Protein AF-A0A1I5NSS2-F1 (afdb_monomer_lite)

Foldseek 3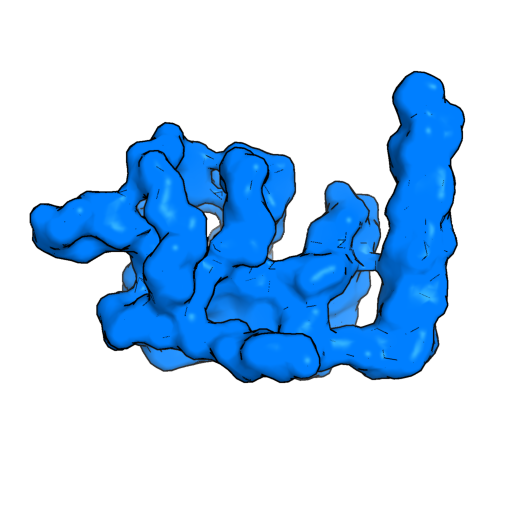Di:
DDDFDFDPQADDDFKWFGPPFDPLPCLLCVLQVPQWDADPVSGIIGNDDDDDPSNLVSLLSSCLRGPTLRIAGADDPVVSLVSCLQSLNNVRYPDDDPVSVVSSVVSNVVVVVVD

Structure (mmCIF, N/CA/C/O backbone):
data_AF-A0A1I5NSS2-F1
#
_entry.id   AF-A0A1I5NSS2-F1
#
loop_
_atom_site.group_PDB
_atom_site.id
_atom_site.type_symbol
_atom_site.label_atom_id
_atom_site.label_alt_id
_atom_site.label_comp_id
_atom_site.label_asym_id
_atom_site.label_entity_id
_atom_site.label_seq_id
_atom_site.pdbx_PDB_ins_code
_atom_site.Cartn_x
_atom_site.Cartn_y
_atom_site.Cartn_z
_atom_site.occupancy
_atom_site.B_iso_or_equiv
_atom_site.auth_seq_id
_atom_site.auth_comp_id
_atom_site.auth_asym_id
_atom_site.auth_atom_id
_atom_site.pdbx_PDB_model_num
ATOM 1 N N . MET A 1 1 ? -19.238 -0.410 -7.505 1.00 47.25 1 MET A N 1
ATOM 2 C CA . MET A 1 1 ? -17.834 0.001 -7.306 1.00 47.25 1 MET A CA 1
ATOM 3 C C . MET A 1 1 ? -17.002 -1.057 -7.994 1.00 47.25 1 MET A C 1
ATOM 5 O O . MET A 1 1 ? -17.203 -2.220 -7.667 1.00 47.25 1 MET A O 1
ATOM 9 N N . SER A 1 2 ? -16.228 -0.691 -9.018 1.00 58.25 2 SER A N 1
ATOM 10 C CA . SER A 1 2 ? -15.421 -1.663 -9.763 1.00 58.25 2 SER A CA 1
ATOM 11 C C . SER A 1 2 ? -14.453 -2.366 -8.822 1.00 58.25 2 SER A C 1
ATOM 13 O O . SER A 1 2 ? -13.866 -1.734 -7.944 1.00 58.25 2 SER A O 1
ATOM 15 N N . GLU A 1 3 ? -14.346 -3.678 -8.983 1.00 79.69 3 GLU A N 1
ATOM 16 C CA . GLU A 1 3 ? -13.386 -4.501 -8.265 1.00 79.69 3 GLU A CA 1
ATOM 17 C C . GLU A 1 3 ? -11.965 -4.059 -8.630 1.00 79.69 3 GLU A C 1
ATOM 19 O O . GLU A 1 3 ? -11.641 -3.841 -9.799 1.00 79.69 3 GLU A O 1
ATOM 24 N N . LYS A 1 4 ? -11.136 -3.860 -7.607 1.00 92.56 4 LYS A N 1
ATOM 25 C CA . LYS A 1 4 ? -9.757 -3.403 -7.752 1.00 92.56 4 LYS A CA 1
ATOM 26 C C . LYS A 1 4 ? -8.912 -4.567 -8.262 1.00 92.56 4 LYS A C 1
ATOM 28 O O . LYS A 1 4 ? -8.794 -5.587 -7.588 1.00 92.56 4 LYS A O 1
ATOM 33 N N . THR A 1 5 ? -8.367 -4.431 -9.468 1.00 96.00 5 THR A N 1
ATOM 34 C CA . THR A 1 5 ? -7.628 -5.511 -10.136 1.00 96.00 5 THR A CA 1
ATOM 35 C C . THR A 1 5 ? -6.128 -5.312 -9.929 1.00 96.00 5 THR A C 1
ATOM 37 O O . THR A 1 5 ? -5.625 -4.239 -10.254 1.00 96.00 5 THR A O 1
ATOM 40 N N . PRO A 1 6 ? -5.387 -6.291 -9.380 1.00 97.81 6 PRO A N 1
ATOM 41 C CA . PRO A 1 6 ? -3.932 -6.201 -9.294 1.00 97.81 6 PRO A CA 1
ATOM 42 C C . PRO A 1 6 ? -3.270 -6.225 -10.671 1.00 97.81 6 PRO A C 1
ATOM 44 O O . PRO A 1 6 ? -3.634 -7.052 -11.504 1.00 97.81 6 PRO A O 1
ATOM 47 N N . PHE A 1 7 ? -2.253 -5.386 -10.875 1.00 97.81 7 PHE A N 1
ATOM 48 C CA . PHE A 1 7 ? -1.406 -5.458 -12.068 1.00 97.81 7 PHE A CA 1
ATOM 49 C C . PHE A 1 7 ? -0.692 -6.829 -12.146 1.00 97.81 7 PHE A C 1
ATOM 51 O O . PHE A 1 7 ? -0.244 -7.313 -11.095 1.00 97.81 7 PHE A O 1
ATOM 58 N N . PRO A 1 8 ? -0.598 -7.486 -13.321 1.00 97.69 8 PRO A N 1
ATOM 59 C CA . PRO A 1 8 ? -0.188 -8.895 -13.423 1.00 97.69 8 PRO A CA 1
ATOM 60 C C . PRO A 1 8 ? 1.206 -9.224 -12.865 1.00 97.69 8 PRO A C 1
ATOM 62 O O . PRO A 1 8 ? 1.429 -10.332 -12.382 1.00 97.69 8 PRO A O 1
ATOM 65 N N . GLU A 1 9 ? 2.131 -8.270 -12.896 1.00 98.25 9 GLU A N 1
ATOM 66 C CA . GLU A 1 9 ? 3.526 -8.415 -12.476 1.00 98.25 9 GLU A CA 1
ATOM 67 C C . GLU A 1 9 ? 3.697 -8.351 -10.954 1.00 98.25 9 GLU A C 1
ATOM 69 O O . GLU A 1 9 ? 4.764 -8.692 -10.435 1.00 98.25 9 GLU A O 1
ATOM 74 N N . ASN A 1 10 ? 2.661 -7.935 -10.213 1.00 98.62 10 ASN A N 1
ATOM 75 C CA . ASN A 1 10 ? 2.695 -8.012 -8.757 1.00 98.62 10 ASN A CA 1
ATOM 76 C C . ASN A 1 10 ? 2.924 -9.460 -8.318 1.00 98.62 10 ASN A C 1
ATOM 78 O O . ASN A 1 10 ? 2.211 -10.380 -8.726 1.00 98.62 10 ASN A O 1
ATOM 82 N N . VAL A 1 11 ? 3.862 -9.664 -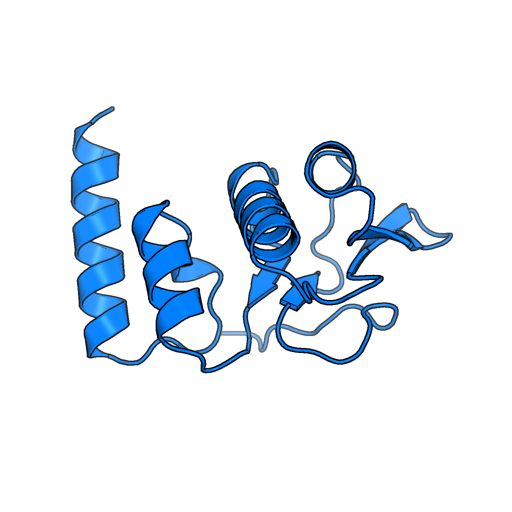7.396 1.00 98.62 11 VAL A N 1
ATOM 83 C CA . VAL A 1 11 ? 4.007 -10.979 -6.774 1.00 98.62 11 VAL A CA 1
ATOM 84 C C . VAL A 1 11 ? 2.770 -11.322 -5.937 1.00 98.62 11 VAL A C 1
ATOM 86 O O . VAL A 1 11 ? 2.156 -10.425 -5.346 1.00 98.62 11 VAL A O 1
ATOM 89 N N . PRO A 1 12 ? 2.419 -12.614 -5.805 1.00 98.38 12 PRO A N 1
ATOM 90 C CA . PRO A 1 12 ? 1.336 -13.031 -4.926 1.00 98.38 12 PRO A CA 1
ATOM 91 C C . PRO A 1 12 ? 1.525 -12.514 -3.493 1.00 98.38 12 PRO A C 1
ATOM 93 O O . PRO A 1 12 ? 2.602 -12.640 -2.907 1.00 98.38 12 PRO A O 1
ATOM 96 N N . GLY A 1 13 ? 0.463 -11.955 -2.915 1.00 97.69 13 GLY A N 1
ATOM 97 C CA . GLY A 1 13 ? 0.464 -11.456 -1.545 1.00 97.69 13 GLY A CA 1
ATOM 98 C C . GLY A 1 13 ? -0.646 -10.451 -1.273 1.00 97.69 13 GLY A C 1
ATOM 99 O O . GLY A 1 13 ? -1.557 -10.283 -2.086 1.00 97.69 13 GLY A O 1
ATOM 100 N N . ASP A 1 14 ? -0.570 -9.812 -0.108 1.00 98.38 14 ASP A N 1
ATOM 101 C CA . ASP A 1 14 ? -1.611 -8.908 0.379 1.00 98.38 14 ASP A CA 1
ATOM 102 C C . ASP A 1 14 ? -1.473 -7.482 -0.171 1.00 98.38 14 ASP A C 1
ATOM 104 O O . ASP A 1 14 ? -2.484 -6.801 -0.341 1.00 98.38 14 ASP A O 1
ATOM 108 N N . PHE A 1 15 ? -0.244 -7.025 -0.425 1.00 98.69 15 PHE A N 1
ATOM 109 C CA . PHE A 1 15 ? 0.021 -5.720 -1.030 1.00 98.69 15 PHE A CA 1
ATOM 110 C C . PHE A 1 15 ? 0.149 -5.848 -2.540 1.00 98.69 15 PHE A C 1
ATOM 112 O O . PHE A 1 15 ? 0.779 -6.786 -3.031 1.00 98.69 15 PHE A O 1
ATOM 119 N N . TYR A 1 16 ? -0.414 -4.896 -3.271 1.00 98.69 16 TYR A N 1
ATOM 120 C CA . TYR A 1 16 ? -0.334 -4.863 -4.725 1.00 98.69 16 TYR A CA 1
ATOM 121 C C . TYR A 1 16 ? -0.469 -3.434 -5.246 1.00 98.69 16 TYR A C 1
ATOM 123 O O . TYR A 1 16 ? -0.986 -2.566 -4.547 1.00 98.69 16 TYR A O 1
ATOM 131 N N . VAL A 1 17 ? -0.031 -3.207 -6.482 1.00 98.25 17 VAL A N 1
ATOM 132 C CA . VAL A 1 17 ? -0.392 -2.010 -7.249 1.00 98.25 17 VAL A CA 1
ATOM 133 C C . VAL A 1 17 ? -1.551 -2.345 -8.181 1.00 98.25 17 VAL A C 1
ATOM 135 O O . VAL A 1 17 ? -1.510 -3.351 -8.891 1.00 98.25 17 VAL A O 1
ATOM 138 N N . GLU A 1 18 ? -2.595 -1.527 -8.154 1.00 97.94 18 GLU A N 1
ATOM 139 C CA . GLU A 1 18 ? -3.757 -1.636 -9.031 1.00 97.94 18 GLU A CA 1
ATOM 140 C C . GLU A 1 18 ? -3.379 -1.431 -10.507 1.00 97.94 18 GLU A C 1
ATOM 142 O O . GLU A 1 18 ? -2.619 -0.527 -10.871 1.00 97.94 18 GLU A O 1
ATOM 147 N N . ASP A 1 19 ? -3.936 -2.281 -11.365 1.00 96.94 19 ASP A N 1
ATOM 148 C CA . ASP A 1 19 ? -3.771 -2.214 -12.811 1.00 96.94 19 ASP A CA 1
ATOM 149 C C . ASP A 1 19 ? -4.358 -0.914 -13.384 1.00 96.94 19 ASP A C 1
ATOM 151 O O . ASP A 1 19 ? -5.415 -0.446 -12.962 1.00 96.94 19 ASP A O 1
ATOM 155 N N . GLY A 1 20 ? -3.641 -0.298 -14.325 1.00 95.00 20 GLY A N 1
ATOM 156 C CA . GLY A 1 20 ? -4.053 0.948 -14.981 1.00 95.00 20 GLY A CA 1
ATOM 157 C C . GLY A 1 20 ? -4.105 2.204 -14.096 1.00 95.00 20 GLY A C 1
ATOM 158 O O . GLY A 1 20 ? -4.507 3.258 -14.581 1.00 95.00 20 GLY A O 1
ATOM 159 N N . CYS A 1 21 ? -3.709 2.123 -12.822 1.00 94.88 21 CYS A N 1
ATOM 160 C CA . CYS A 1 21 ? -3.733 3.258 -11.891 1.00 94.88 21 CYS A CA 1
ATOM 161 C C . CYS A 1 21 ? -2.396 4.028 -11.842 1.00 94.88 21 CYS A C 1
ATOM 163 O O . CYS A 1 21 ? -2.375 5.241 -11.640 1.00 94.88 21 CYS A O 1
ATOM 165 N N . CYS A 1 22 ? -1.272 3.326 -12.020 1.00 94.50 22 CYS A N 1
ATOM 166 C CA . CYS A 1 22 ? 0.073 3.873 -11.839 1.00 94.50 22 CYS A CA 1
ATOM 167 C C . CYS A 1 22 ? 0.379 5.069 -12.765 1.00 94.50 22 CYS A C 1
ATOM 169 O O . CYS A 1 22 ? 0.127 5.012 -13.966 1.00 94.50 22 CYS A O 1
ATOM 171 N N . LEU A 1 23 ? 1.011 6.111 -12.207 1.00 94.50 23 LEU A N 1
ATOM 172 C CA . LEU A 1 23 ? 1.498 7.296 -12.937 1.00 94.50 23 LEU A CA 1
ATOM 173 C C . LEU A 1 23 ? 3.023 7.314 -13.151 1.00 94.50 23 LEU A C 1
ATOM 175 O O . LEU A 1 23 ? 3.576 8.323 -13.578 1.00 94.50 23 LEU A O 1
ATOM 179 N N . SER A 1 24 ? 3.721 6.234 -12.794 1.00 94.44 24 SER A N 1
ATOM 180 C CA . SER A 1 24 ? 5.184 6.112 -12.907 1.00 94.44 24 SER A CA 1
ATOM 181 C C . SER A 1 24 ? 5.977 7.234 -12.208 1.00 94.44 24 SER A C 1
ATOM 183 O O . SER A 1 24 ? 7.039 7.643 -12.675 1.00 94.44 24 SER A O 1
ATOM 185 N N . CYS A 1 25 ? 5.489 7.731 -11.065 1.00 93.50 25 CYS A N 1
ATOM 186 C CA . CYS A 1 25 ? 6.057 8.897 -10.374 1.00 93.50 25 CYS A CA 1
ATOM 187 C C . CYS A 1 25 ? 7.376 8.652 -9.618 1.00 93.50 25 CYS A C 1
ATOM 189 O O . CYS A 1 25 ? 8.037 9.596 -9.196 1.00 93.50 25 CYS A O 1
ATOM 191 N N . GLY A 1 26 ? 7.779 7.395 -9.412 1.00 94.06 26 GLY A N 1
ATOM 192 C CA . GLY A 1 26 ? 9.030 7.033 -8.727 1.00 94.06 26 GLY A CA 1
ATOM 193 C C . GLY A 1 26 ? 8.954 6.967 -7.203 1.00 94.06 26 GLY A C 1
ATOM 194 O O . GLY A 1 26 ? 9.788 6.294 -6.599 1.00 94.06 26 GLY A O 1
ATOM 195 N N . MET A 1 27 ? 7.939 7.566 -6.576 1.00 95.44 27 MET A N 1
ATOM 196 C CA . MET A 1 27 ? 7.842 7.649 -5.111 1.00 95.44 27 MET A CA 1
ATOM 197 C C . MET A 1 27 ? 7.887 6.289 -4.389 1.00 95.44 27 MET A C 1
ATOM 199 O O . MET A 1 27 ? 8.667 6.161 -3.442 1.00 95.44 27 MET A O 1
ATOM 203 N N . PRO A 1 28 ? 7.184 5.231 -4.848 1.00 96.12 28 PRO A N 1
ATOM 204 C CA . PRO A 1 28 ? 7.231 3.932 -4.170 1.00 96.12 28 PRO A CA 1
ATOM 205 C C . PRO A 1 28 ? 8.627 3.289 -4.172 1.00 96.12 28 PRO A C 1
ATOM 207 O O . PRO A 1 28 ? 9.008 2.612 -3.219 1.00 96.12 28 PRO A O 1
ATOM 210 N N . MET A 1 29 ? 9.416 3.519 -5.227 1.00 96.06 29 MET A N 1
ATOM 211 C CA . MET A 1 29 ? 10.788 3.009 -5.337 1.00 96.06 29 MET A CA 1
ATOM 212 C C . MET A 1 29 ? 11.787 3.817 -4.515 1.00 96.06 29 MET A C 1
ATOM 214 O O . MET A 1 29 ? 12.755 3.239 -4.033 1.00 96.06 29 MET A O 1
ATOM 218 N N . THR A 1 30 ? 11.559 5.117 -4.326 1.00 96.75 30 THR A N 1
ATOM 219 C CA . THR A 1 30 ? 12.371 5.933 -3.413 1.00 96.75 30 THR A CA 1
ATOM 220 C C . THR A 1 30 ? 12.188 5.478 -1.966 1.00 96.75 30 THR A C 1
ATOM 222 O O . THR A 1 30 ? 13.168 5.319 -1.242 1.00 96.75 30 THR A O 1
ATOM 225 N N . GLU A 1 31 ? 10.944 5.219 -1.560 1.00 97.81 31 GLU A N 1
ATOM 226 C CA . GLU A 1 31 ? 10.612 4.854 -0.178 1.00 97.81 31 GLU A CA 1
ATOM 227 C C . GLU A 1 31 ? 10.935 3.381 0.141 1.00 97.81 31 GLU A C 1
ATOM 229 O O . GLU A 1 31 ? 11.476 3.046 1.201 1.00 97.81 31 GLU A O 1
ATOM 234 N N . ALA A 1 32 ? 10.645 2.478 -0.799 1.00 98.00 32 ALA A N 1
ATOM 235 C CA . ALA A 1 32 ? 10.778 1.036 -0.619 1.00 98.00 32 ALA A CA 1
ATOM 236 C C . ALA A 1 32 ? 11.425 0.350 -1.845 1.00 98.00 32 ALA A C 1
ATOM 238 O O . ALA A 1 32 ? 10.806 -0.516 -2.477 1.00 98.00 32 ALA A O 1
ATOM 239 N N . PRO A 1 33 ? 12.699 0.662 -2.169 1.00 97.81 33 PRO A N 1
ATOM 240 C CA . PRO A 1 33 ? 13.372 0.182 -3.386 1.00 97.81 33 PRO A CA 1
ATOM 241 C C . PRO A 1 33 ? 13.453 -1.344 -3.479 1.00 97.81 33 PRO A C 1
ATOM 243 O O . PRO A 1 33 ? 13.484 -1.911 -4.569 1.00 97.81 33 PRO A O 1
ATOM 246 N N . GLU A 1 34 ? 13.449 -2.038 -2.342 1.00 98.44 34 GLU A N 1
ATOM 247 C CA . GLU A 1 34 ? 13.514 -3.501 -2.279 1.00 98.44 34 GLU A CA 1
ATOM 248 C C . GLU A 1 34 ? 12.157 -4.195 -2.473 1.00 98.44 34 GLU A C 1
ATOM 250 O O . GLU A 1 34 ? 12.119 -5.417 -2.643 1.00 98.44 34 GLU A O 1
ATOM 255 N N . LEU A 1 35 ? 11.050 -3.445 -2.451 1.00 98.75 35 LEU A N 1
ATOM 256 C CA . LEU A 1 35 ? 9.681 -3.975 -2.528 1.00 98.75 35 LEU A CA 1
ATOM 257 C C . LEU A 1 35 ? 8.994 -3.658 -3.858 1.00 98.75 35 LEU A C 1
ATOM 259 O O . LEU A 1 35 ? 8.101 -4.401 -4.262 1.00 98.75 35 LEU A O 1
ATOM 263 N N . PHE A 1 36 ? 9.453 -2.623 -4.566 1.00 98.56 36 PHE A N 1
ATOM 264 C CA . PHE A 1 36 ? 8.884 -2.188 -5.842 1.00 98.56 36 PHE A CA 1
ATOM 265 C C . PHE A 1 36 ? 9.875 -2.289 -7.009 1.00 98.56 36 PHE A C 1
ATOM 267 O O . PHE A 1 36 ? 11.099 -2.288 -6.833 1.00 98.56 36 PHE A O 1
ATOM 274 N N . ALA A 1 37 ? 9.329 -2.391 -8.217 1.00 98.25 37 ALA A N 1
ATOM 275 C CA . ALA A 1 37 ? 10.042 -2.236 -9.482 1.00 98.25 37 ALA A CA 1
ATOM 276 C C . ALA A 1 37 ? 9.095 -1.700 -10.563 1.00 98.25 37 ALA A C 1
ATOM 278 O O . ALA A 1 37 ? 7.885 -1.619 -10.355 1.00 98.25 37 ALA A O 1
ATOM 279 N N . TYR A 1 38 ? 9.670 -1.353 -11.713 1.00 98.00 38 TYR A N 1
ATOM 280 C CA . TYR A 1 38 ? 8.937 -1.013 -12.925 1.00 98.00 38 TYR A CA 1
ATOM 281 C C . TYR A 1 38 ? 8.893 -2.192 -13.888 1.00 98.00 38 TYR A C 1
ATOM 283 O O . TYR A 1 38 ? 9.900 -2.879 -14.090 1.00 98.00 38 TYR A O 1
ATOM 291 N N . ALA A 1 39 ? 7.725 -2.420 -14.478 1.00 97.06 39 ALA A N 1
ATOM 292 C CA . ALA A 1 39 ? 7.567 -3.265 -15.648 1.00 97.06 39 ALA A CA 1
ATOM 293 C C . ALA A 1 39 ? 8.152 -2.562 -16.891 1.00 97.06 39 ALA A C 1
ATOM 295 O O . ALA A 1 39 ? 8.431 -1.359 -16.845 1.00 97.06 39 ALA A O 1
ATOM 296 N N . PRO A 1 40 ? 8.376 -3.283 -18.007 1.00 96.06 40 PRO A N 1
ATOM 297 C CA . PRO A 1 40 ? 8.960 -2.696 -19.216 1.00 96.06 40 PRO A CA 1
ATOM 298 C C . PRO A 1 40 ? 8.173 -1.512 -19.800 1.00 96.06 40 PRO A C 1
ATOM 300 O O . PRO A 1 40 ? 8.761 -0.667 -20.468 1.00 96.06 40 PRO A O 1
ATOM 303 N N . ASP A 1 41 ? 6.865 -1.449 -19.551 1.00 93.31 41 ASP A N 1
ATOM 304 C CA . ASP A 1 41 ? 5.971 -0.365 -19.973 1.00 93.31 41 ASP A CA 1
ATOM 305 C C . ASP A 1 41 ? 5.936 0.827 -18.996 1.00 93.31 41 ASP A C 1
ATOM 307 O O . ASP A 1 41 ? 5.281 1.832 -19.267 1.00 93.31 41 ASP A O 1
ATOM 311 N N . GLY A 1 42 ? 6.666 0.740 -17.880 1.00 94.69 42 GLY A N 1
ATOM 312 C CA . GLY A 1 42 ? 6.759 1.782 -16.864 1.0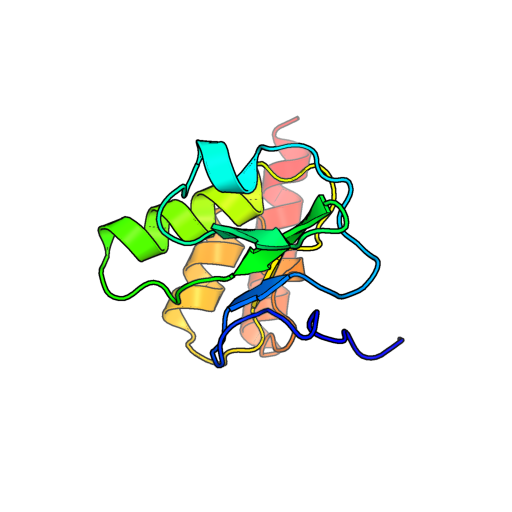0 94.69 42 GLY A CA 1
ATOM 313 C C . GLY A 1 42 ? 5.716 1.688 -15.750 1.00 94.69 42 GLY A C 1
ATOM 314 O O . GLY A 1 42 ? 5.767 2.511 -14.833 1.00 94.69 42 GLY A O 1
ATOM 315 N N . HIS A 1 43 ? 4.808 0.706 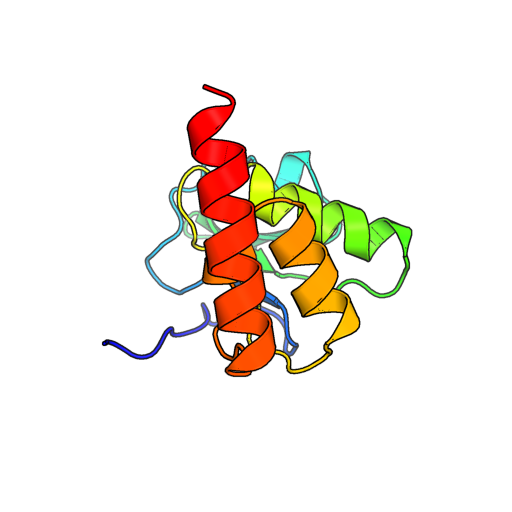-15.756 1.00 96.62 43 HIS A N 1
ATOM 316 C CA . HIS A 1 43 ? 3.887 0.493 -14.633 1.00 96.62 43 HIS A CA 1
ATOM 317 C C . HIS A 1 43 ? 4.654 -0.049 -13.413 1.00 96.62 43 HIS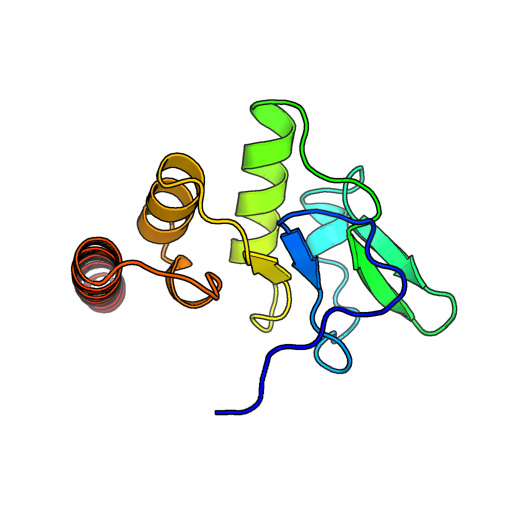 A C 1
ATOM 319 O O . HIS A 1 43 ? 5.525 -0.913 -13.545 1.00 96.62 43 HIS A O 1
ATOM 325 N N . CYS A 1 44 ? 4.411 0.501 -12.218 1.00 97.00 44 CYS A N 1
ATOM 326 C CA . CYS A 1 44 ? 5.076 0.031 -11.002 1.00 97.00 44 CYS A CA 1
ATOM 327 C C . CYS A 1 44 ? 4.324 -1.137 -10.364 1.00 97.00 44 CYS A C 1
ATOM 329 O O . CYS A 1 44 ? 3.102 -1.150 -10.283 1.00 97.00 44 CYS A O 1
ATOM 331 N N . TYR A 1 45 ? 5.060 -2.103 -9.828 1.00 98.38 45 TYR A N 1
ATOM 332 C CA . TYR A 1 45 ? 4.472 -3.280 -9.200 1.00 98.38 45 TYR A CA 1
ATOM 333 C C . TYR A 1 45 ? 5.206 -3.652 -7.918 1.00 98.38 45 TYR A C 1
ATOM 335 O O . TYR A 1 45 ? 6.379 -3.319 -7.716 1.00 98.38 45 TYR A O 1
ATOM 343 N N . VAL A 1 46 ? 4.511 -4.374 -7.042 1.00 98.69 46 VAL A N 1
ATOM 344 C CA . VAL A 1 46 ? 5.112 -5.001 -5.868 1.00 98.69 46 VAL A CA 1
ATOM 345 C C . VAL A 1 46 ? 5.913 -6.213 -6.339 1.00 98.69 46 VAL A C 1
ATOM 347 O O . VAL A 1 46 ? 5.345 -7.257 -6.653 1.00 98.69 46 VAL A O 1
ATOM 350 N N . LYS A 1 47 ? 7.244 -6.098 -6.375 1.00 98.69 47 LYS A N 1
ATOM 351 C CA . LYS A 1 47 ? 8.145 -7.215 -6.714 1.00 98.69 47 LYS A CA 1
ATOM 352 C C . LYS A 1 47 ? 8.389 -8.159 -5.539 1.00 98.69 47 LYS A C 1
ATOM 354 O O . LYS A 1 47 ? 8.877 -9.269 -5.730 1.00 98.69 47 LYS A O 1
ATOM 359 N N . ARG A 1 48 ? 8.125 -7.707 -4.307 1.00 98.69 48 ARG A N 1
ATOM 360 C CA . ARG A 1 48 ? 8.302 -8.507 -3.090 1.00 98.69 48 ARG A CA 1
ATOM 361 C C . ARG A 1 48 ? 7.399 -8.015 -1.966 1.00 98.69 48 ARG A C 1
ATOM 363 O O . ARG A 1 48 ? 7.312 -6.818 -1.714 1.00 98.69 48 ARG A O 1
ATOM 370 N N . GLN A 1 49 ? 6.771 -8.950 -1.256 1.00 98.62 49 GLN A N 1
ATOM 371 C CA . GLN A 1 49 ? 5.991 -8.640 -0.058 1.00 98.62 49 GLN A CA 1
ATOM 372 C C . GLN A 1 49 ? 6.920 -8.315 1.127 1.00 98.62 49 GLN A C 1
ATOM 374 O O . GLN A 1 49 ? 7.984 -8.931 1.253 1.00 98.62 49 GLN A O 1
ATOM 379 N N . PRO A 1 50 ? 6.532 -7.391 2.022 1.00 98.38 50 PRO A N 1
ATOM 380 C CA . PRO A 1 50 ? 7.305 -7.107 3.222 1.00 98.38 50 PRO A CA 1
ATOM 381 C C . PRO A 1 50 ? 7.369 -8.340 4.134 1.00 98.38 50 PRO A C 1
ATOM 383 O O . PRO A 1 50 ? 6.351 -8.938 4.475 1.00 98.38 50 PRO A O 1
ATOM 386 N N . SER A 1 51 ? 8.578 -8.694 4.558 1.00 97.44 51 SER A N 1
ATOM 387 C CA . SER A 1 51 ? 8.885 -9.888 5.361 1.00 97.44 51 SER A CA 1
ATOM 388 C C . SER A 1 51 ? 9.484 -9.565 6.735 1.00 97.44 51 SER A C 1
ATOM 390 O O . SER A 1 51 ? 9.600 -10.438 7.592 1.00 97.44 51 SER A O 1
ATOM 392 N N . SER A 1 52 ? 9.829 -8.296 6.974 1.00 98.19 52 SER A N 1
ATOM 393 C CA . SER A 1 52 ? 10.337 -7.792 8.252 1.00 98.19 52 SER A CA 1
ATOM 394 C C . SER A 1 52 ? 9.560 -6.562 8.724 1.00 98.19 52 SER A C 1
ATOM 396 O O . SER A 1 52 ? 8.865 -5.905 7.949 1.00 98.19 52 SER A O 1
ATOM 398 N N . ALA A 1 53 ? 9.707 -6.204 10.003 1.00 97.38 53 ALA A N 1
ATOM 399 C CA . ALA A 1 53 ? 9.104 -4.984 10.539 1.00 97.38 53 ALA A CA 1
ATOM 400 C C . ALA A 1 53 ? 9.598 -3.719 9.814 1.00 97.38 53 ALA A C 1
ATOM 402 O O . ALA A 1 53 ? 8.808 -2.808 9.585 1.00 97.38 53 ALA A O 1
ATOM 403 N N . LYS A 1 54 ? 10.879 -3.682 9.417 1.00 98.19 54 LYS A N 1
ATOM 404 C CA . LYS A 1 54 ? 11.455 -2.573 8.645 1.00 98.19 54 LYS A CA 1
ATOM 405 C C . LYS A 1 54 ? 10.777 -2.445 7.282 1.00 98.19 54 LYS A C 1
ATOM 407 O O . LYS A 1 54 ? 10.290 -1.375 6.945 1.00 98.19 54 LYS A O 1
ATOM 412 N N . GLU A 1 55 ? 10.694 -3.545 6.538 1.00 98.62 55 GLU A N 1
ATOM 413 C CA . GLU A 1 55 ? 10.053 -3.562 5.217 1.00 98.62 55 GLU A CA 1
ATOM 414 C C . GLU A 1 55 ? 8.563 -3.236 5.297 1.00 98.62 55 GLU A C 1
ATOM 416 O O . GLU A 1 55 ? 8.034 -2.565 4.422 1.00 98.62 55 GLU A O 1
ATOM 421 N N . MET A 1 56 ? 7.882 -3.665 6.362 1.00 98.56 56 MET A N 1
ATOM 422 C CA . MET A 1 56 ? 6.482 -3.313 6.582 1.00 98.56 56 MET A CA 1
ATOM 423 C C . MET A 1 56 ? 6.294 -1.799 6.713 1.00 98.56 56 MET A C 1
ATOM 425 O O . MET A 1 56 ? 5.362 -1.251 6.135 1.00 98.56 56 MET A O 1
ATOM 429 N N . TRP A 1 57 ? 7.180 -1.114 7.440 1.00 98.19 57 TRP A N 1
ATOM 430 C CA . TRP A 1 57 ? 7.128 0.344 7.545 1.00 98.19 57 TRP A CA 1
ATOM 431 C C . TRP A 1 57 ? 7.502 1.046 6.241 1.00 98.19 57 TRP A C 1
ATOM 433 O O . TRP A 1 57 ? 6.866 2.038 5.919 1.00 98.19 57 TRP A O 1
ATOM 443 N N . GLN A 1 58 ? 8.446 0.510 5.463 1.00 98.56 58 GLN A N 1
ATOM 444 C CA . GLN A 1 58 ? 8.749 1.029 4.122 1.00 98.56 58 GLN A CA 1
ATOM 445 C C . GLN A 1 58 ? 7.559 0.864 3.165 1.00 98.56 58 GLN A C 1
ATOM 447 O O . GLN A 1 58 ? 7.233 1.782 2.422 1.00 98.56 58 GLN A O 1
ATOM 452 N N . MET A 1 59 ? 6.865 -0.280 3.213 1.00 98.69 59 MET A N 1
ATOM 453 C CA . MET A 1 59 ? 5.628 -0.495 2.457 1.00 98.69 59 MET A CA 1
ATOM 454 C C . MET A 1 59 ? 4.564 0.530 2.864 1.00 98.69 59 MET A C 1
ATOM 456 O O . MET A 1 59 ? 4.032 1.217 2.004 1.00 98.69 59 MET A O 1
ATOM 460 N N . ILE A 1 60 ? 4.296 0.695 4.166 1.00 98.44 60 ILE A N 1
ATOM 461 C CA . ILE A 1 60 ? 3.346 1.706 4.666 1.00 98.44 60 ILE A CA 1
ATOM 462 C C . ILE A 1 60 ? 3.761 3.118 4.231 1.00 98.44 60 ILE A C 1
ATOM 464 O O . ILE A 1 60 ? 2.909 3.883 3.794 1.00 98.44 60 ILE A O 1
ATOM 468 N N . GLY A 1 61 ? 5.054 3.447 4.296 1.00 98.19 61 GLY A N 1
ATOM 469 C CA . GLY A 1 61 ? 5.594 4.707 3.793 1.00 98.19 61 GLY A CA 1
ATOM 470 C C . GLY A 1 61 ? 5.244 4.918 2.322 1.00 98.19 61 GLY A C 1
ATOM 471 O O . GLY A 1 61 ? 4.698 5.961 1.974 1.00 98.19 61 GLY A O 1
ATOM 472 N N . ALA A 1 62 ? 5.447 3.906 1.473 1.00 98.19 62 ALA A N 1
ATOM 473 C CA . ALA A 1 62 ? 5.109 3.984 0.053 1.00 98.19 62 ALA A CA 1
ATOM 474 C C . ALA A 1 62 ? 3.614 4.282 -0.177 1.00 98.19 62 ALA A C 1
ATOM 476 O O . ALA A 1 62 ? 3.294 5.097 -1.042 1.00 98.19 62 ALA A O 1
ATOM 477 N N . LEU A 1 63 ? 2.713 3.701 0.633 1.00 97.81 63 LEU A N 1
ATOM 478 C CA . LEU A 1 63 ? 1.276 4.009 0.580 1.00 97.81 63 LEU A CA 1
ATOM 479 C C . LEU A 1 63 ? 0.971 5.480 0.919 1.00 97.81 63 LEU A C 1
ATOM 481 O O . LEU A 1 63 ? 0.003 6.017 0.392 1.00 97.81 63 LEU A O 1
ATOM 485 N N . THR A 1 64 ? 1.781 6.128 1.764 1.00 96.81 64 THR A N 1
ATOM 486 C CA . THR A 1 64 ? 1.578 7.531 2.186 1.00 96.81 64 THR A CA 1
ATOM 487 C C . THR A 1 64 ? 2.151 8.575 1.223 1.00 96.81 64 THR A C 1
ATOM 489 O O . THR A 1 64 ? 1.755 9.735 1.289 1.00 96.81 64 THR A O 1
ATOM 492 N N . VAL A 1 65 ? 3.108 8.202 0.361 1.00 95.81 65 VAL A N 1
ATOM 493 C CA . VAL A 1 65 ? 3.827 9.149 -0.522 1.00 95.81 65 VAL A CA 1
ATOM 494 C C . VAL A 1 65 ? 3.471 9.024 -2.003 1.00 95.81 65 VAL A C 1
ATOM 496 O O . VAL A 1 65 ? 3.974 9.799 -2.814 1.00 95.81 65 VAL A O 1
ATOM 499 N N . GLN A 1 66 ? 2.665 8.034 -2.384 1.00 93.19 66 GLN A N 1
ATOM 500 C CA . GLN A 1 66 ? 2.159 7.930 -3.753 1.00 93.19 66 GLN A CA 1
ATOM 501 C C . GLN A 1 66 ? 1.236 9.111 -4.092 1.00 93.19 66 GLN A C 1
ATOM 503 O O . GLN A 1 66 ? 0.527 9.622 -3.230 1.00 93.19 66 GLN A O 1
ATOM 508 N N . ASP A 1 67 ? 1.211 9.517 -5.361 1.00 89.56 67 ASP A N 1
ATOM 509 C CA . ASP A 1 67 ? 0.373 10.643 -5.809 1.00 89.56 67 ASP A CA 1
ATOM 510 C C . ASP A 1 67 ? -1.111 10.274 -5.934 1.00 89.56 67 ASP A C 1
ATOM 512 O O . ASP A 1 67 ? -1.993 11.130 -5.886 1.00 89.56 67 ASP A O 1
ATOM 516 N N . VAL A 1 68 ? -1.376 8.987 -6.146 1.00 92.56 68 VAL A N 1
ATOM 517 C CA . VAL A 1 68 ? -2.696 8.399 -6.367 1.00 92.56 68 VAL A CA 1
ATOM 518 C C . VAL A 1 68 ? -2.738 7.053 -5.656 1.00 92.56 68 VAL A C 1
ATOM 520 O O . VAL A 1 68 ? -1.756 6.322 -5.728 1.00 92.56 68 VAL A O 1
ATOM 523 N N . ASP A 1 69 ? -3.849 6.733 -4.987 1.00 94.75 69 ASP A N 1
ATOM 524 C CA . ASP A 1 69 ? -4.057 5.564 -4.105 1.00 94.75 69 ASP A CA 1
ATOM 525 C C . ASP A 1 69 ? -4.052 4.194 -4.832 1.00 94.75 69 ASP A C 1
ATOM 527 O O . ASP A 1 69 ? -4.993 3.394 -4.731 1.00 94.75 69 ASP A O 1
ATOM 531 N N . CYS A 1 70 ? -3.000 3.931 -5.607 1.00 96.00 70 CYS A N 1
ATOM 532 C CA . CYS A 1 70 ? -2.830 2.766 -6.466 1.00 96.00 70 CYS A CA 1
ATOM 533 C C . CYS A 1 70 ? -2.193 1.583 -5.749 1.00 96.00 70 CYS A C 1
ATOM 535 O O . CYS A 1 70 ? -2.435 0.441 -6.133 1.00 96.00 70 CYS A O 1
ATOM 537 N N . ILE A 1 71 ? -1.360 1.824 -4.740 1.00 98.19 71 ILE A N 1
ATOM 538 C CA . ILE A 1 71 ? -0.864 0.782 -3.849 1.00 98.19 71 ILE A CA 1
ATOM 539 C C . ILE A 1 71 ? -1.995 0.451 -2.883 1.00 98.19 71 ILE A C 1
ATOM 541 O O . ILE A 1 71 ? -2.574 1.332 -2.258 1.00 98.19 71 ILE A O 1
ATOM 545 N N . ARG A 1 72 ? -2.338 -0.828 -2.776 1.00 98.31 72 ARG A N 1
ATOM 546 C CA . ARG A 1 72 ? -3.506 -1.284 -2.024 1.00 98.31 72 ARG A CA 1
ATOM 547 C C . ARG A 1 72 ? -3.174 -2.486 -1.160 1.00 98.31 72 ARG A C 1
ATOM 549 O O . ARG A 1 72 ? -2.211 -3.216 -1.406 1.00 98.31 72 ARG A O 1
ATOM 556 N N . TYR A 1 73 ? -4.004 -2.698 -0.144 1.00 98.56 73 TYR A N 1
ATOM 557 C CA . TYR A 1 73 ? -3.922 -3.832 0.768 1.00 98.56 73 TYR A CA 1
ATOM 558 C C . TYR A 1 73 ? -5.223 -4.641 0.728 1.00 98.56 73 TYR A C 1
ATOM 560 O O . TYR A 1 73 ? -6.250 -4.215 1.260 1.00 98.56 73 TYR A O 1
ATOM 568 N N . LYS A 1 74 ? -5.177 -5.843 0.144 1.00 97.81 74 LYS A N 1
ATOM 569 C CA . LYS A 1 74 ? -6.308 -6.795 0.144 1.00 97.81 74 LYS A CA 1
ATOM 570 C C . LYS A 1 74 ? -6.279 -7.787 1.303 1.00 97.81 74 LYS A C 1
ATOM 572 O O . LYS A 1 74 ? -7.178 -8.614 1.443 1.00 97.81 74 LYS A O 1
ATOM 577 N N . GLY A 1 75 ? -5.237 -7.753 2.129 1.00 97.31 75 GLY A N 1
ATOM 578 C CA . GLY A 1 75 ? -5.130 -8.665 3.258 1.00 97.31 75 GLY A CA 1
ATOM 579 C C . GLY A 1 75 ? -6.135 -8.361 4.375 1.00 97.31 75 GLY A C 1
ATOM 580 O O . GLY A 1 75 ? -6.792 -7.319 4.423 1.00 97.31 75 GLY A O 1
ATOM 581 N N . LYS A 1 76 ? -6.250 -9.304 5.313 1.00 97.81 76 LYS A N 1
ATOM 582 C CA . LYS A 1 76 ? -7.180 -9.227 6.458 1.00 97.81 76 LYS A CA 1
ATOM 583 C C . LYS A 1 76 ? -6.466 -9.107 7.806 1.00 97.81 76 LYS A C 1
ATOM 585 O O . LYS A 1 76 ? -7.091 -9.251 8.857 1.00 97.81 76 LYS A O 1
ATOM 590 N N . ASN A 1 77 ? -5.150 -8.883 7.804 1.00 97.88 77 ASN A N 1
ATOM 591 C CA . ASN A 1 77 ? -4.392 -8.743 9.038 1.00 97.88 77 ASN A CA 1
ATOM 592 C C . ASN A 1 77 ? -4.751 -7.414 9.716 1.00 97.88 77 ASN A C 1
ATOM 594 O O . ASN A 1 77 ? -4.358 -6.339 9.262 1.00 97.88 77 ASN A O 1
ATOM 598 N N . ARG A 1 78 ? -5.458 -7.499 10.846 1.00 98.00 78 ARG A N 1
ATOM 599 C CA . ARG A 1 78 ? -5.926 -6.325 11.594 1.00 98.00 78 ARG A CA 1
ATOM 600 C C . ARG A 1 78 ? -4.791 -5.407 12.047 1.00 98.00 78 ARG A C 1
ATOM 602 O O . ARG A 1 78 ? -4.992 -4.203 12.100 1.00 98.00 78 ARG A O 1
ATOM 609 N N . VAL A 1 79 ? -3.599 -5.934 12.335 1.00 97.75 79 VAL A N 1
ATOM 610 C CA . VAL A 1 79 ? -2.446 -5.104 12.728 1.00 97.75 79 VAL A CA 1
ATOM 611 C C . VAL A 1 79 ? -1.991 -4.225 11.565 1.00 97.75 79 VAL A C 1
ATOM 613 O O . VAL A 1 79 ? -1.690 -3.054 11.772 1.00 97.75 79 VAL A O 1
ATOM 616 N N . VAL A 1 80 ? -1.969 -4.761 10.341 1.00 98.25 80 VAL A N 1
ATOM 617 C CA . VAL A 1 80 ? -1.635 -3.980 9.140 1.00 98.25 80 VAL A CA 1
ATOM 618 C C . VAL A 1 80 ? -2.710 -2.926 8.879 1.00 98.25 80 VAL A C 1
ATOM 620 O O . VAL A 1 80 ? -2.379 -1.758 8.706 1.00 98.25 80 VAL A O 1
ATOM 623 N N . GLN A 1 81 ? -3.987 -3.308 8.957 1.00 98.62 81 GLN A N 1
ATOM 624 C CA . GLN A 1 81 ? -5.114 -2.384 8.782 1.00 98.62 81 GLN A CA 1
ATOM 625 C C . GLN A 1 81 ? -5.072 -1.228 9.790 1.00 98.62 81 GLN A C 1
ATOM 627 O O . GLN A 1 81 ? -5.194 -0.073 9.402 1.00 98.62 81 GLN A O 1
ATOM 632 N N . ILE A 1 82 ? -4.828 -1.515 11.073 1.00 98.44 82 ILE A N 1
ATOM 633 C CA . ILE A 1 82 ? -4.708 -0.493 12.125 1.00 98.44 82 ILE A CA 1
ATOM 634 C C . ILE A 1 82 ? -3.516 0.437 11.867 1.00 98.44 82 ILE A C 1
ATOM 636 O O . ILE A 1 82 ? -3.635 1.642 12.076 1.00 98.44 82 ILE A O 1
ATOM 640 N N . ARG A 1 83 ? -2.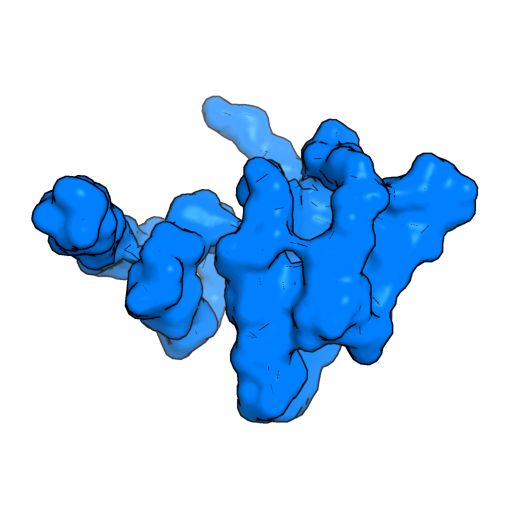378 -0.086 11.392 1.00 98.38 83 ARG A N 1
ATOM 641 C CA . ARG A 1 83 ? -1.222 0.753 11.036 1.00 98.38 83 ARG A CA 1
ATOM 642 C C . ARG A 1 83 ? -1.544 1.705 9.887 1.00 98.38 83 ARG A C 1
ATOM 644 O O . ARG A 1 83 ? -1.230 2.883 10.002 1.00 98.38 83 ARG A O 1
ATOM 651 N N . LEU A 1 84 ? -2.190 1.207 8.830 1.00 98.50 84 LEU A N 1
ATOM 652 C CA . LEU A 1 84 ? -2.611 2.023 7.688 1.00 98.50 84 LEU A CA 1
ATOM 653 C C . LEU A 1 84 ? -3.614 3.097 8.111 1.00 98.50 84 LEU A C 1
ATOM 655 O O . LEU A 1 84 ? -3.427 4.264 7.790 1.00 98.50 84 LEU A O 1
ATOM 659 N N . ILE A 1 85 ? -4.609 2.736 8.924 1.00 98.38 85 ILE A N 1
ATOM 660 C CA . ILE A 1 85 ? -5.541 3.701 9.517 1.00 98.38 85 ILE A CA 1
ATOM 661 C C . ILE A 1 85 ? -4.792 4.782 10.300 1.00 98.38 85 ILE A C 1
ATOM 663 O O . ILE A 1 85 ? -5.051 5.962 10.090 1.00 98.38 85 ILE A O 1
ATOM 667 N N . GLY A 1 86 ? -3.842 4.399 11.158 1.00 97.44 86 GLY A N 1
ATOM 668 C CA . GLY A 1 86 ? -3.097 5.336 12.002 1.00 97.44 86 GLY A CA 1
ATOM 669 C C . GLY A 1 86 ? -2.296 6.387 11.228 1.00 97.44 86 GLY A C 1
ATOM 670 O O . GLY A 1 86 ? -2.089 7.486 11.738 1.00 97.44 86 GLY A O 1
ATOM 671 N N . VAL A 1 87 ? -1.885 6.088 9.992 1.00 96.56 87 VAL A N 1
ATOM 672 C CA . VAL A 1 87 ? -1.209 7.056 9.109 1.00 96.56 87 VAL A CA 1
ATOM 673 C C . VAL A 1 87 ? -2.164 7.795 8.161 1.00 96.56 87 VAL A C 1
ATOM 675 O O . VAL A 1 87 ? -1.739 8.718 7.474 1.00 96.56 87 VAL A O 1
ATOM 678 N N . GLY A 1 88 ? -3.460 7.473 8.189 1.00 96.50 88 GLY A N 1
ATOM 679 C CA . GLY A 1 88 ? -4.500 8.085 7.355 1.00 96.50 88 GLY A CA 1
ATOM 680 C C . GLY A 1 88 ? -4.900 7.267 6.123 1.00 96.50 88 GLY A C 1
ATOM 681 O O . GLY A 1 88 ? -5.892 7.598 5.483 1.00 96.50 88 GLY A O 1
ATOM 682 N N . GLU A 1 89 ? -4.222 6.152 5.850 1.00 97.44 89 GLU A N 1
ATOM 683 C CA . GLU A 1 89 ? -4.344 5.370 4.610 1.00 97.44 89 GLU A CA 1
ATOM 684 C C . GLU A 1 89 ? -5.332 4.200 4.697 1.00 97.44 89 GLU A C 1
ATOM 686 O O . GLU A 1 89 ? -5.206 3.179 4.017 1.00 97.44 89 GLU A O 1
ATOM 691 N N . GLY A 1 90 ? -6.357 4.326 5.542 1.00 97.25 90 GLY A N 1
ATOM 692 C CA . GLY A 1 90 ? -7.373 3.284 5.698 1.00 97.25 90 GLY A CA 1
ATOM 693 C C . GLY A 1 90 ? -8.143 2.973 4.406 1.00 97.25 90 GLY A C 1
ATOM 694 O O . GLY A 1 90 ? -8.474 1.817 4.163 1.00 97.25 90 GLY A O 1
ATOM 695 N N . ASP A 1 91 ? -8.385 3.953 3.527 1.00 96.25 91 ASP A N 1
ATOM 696 C CA . ASP A 1 91 ? -9.148 3.734 2.277 1.00 96.25 91 ASP A CA 1
ATOM 697 C C . ASP A 1 91 ? -8.415 2.880 1.230 1.00 96.25 91 ASP A C 1
ATOM 699 O O . ASP A 1 91 ? -9.028 2.346 0.297 1.00 96.25 91 ASP A O 1
ATOM 703 N N . GLN A 1 92 ? -7.112 2.687 1.413 1.00 97.56 92 GLN A N 1
ATOM 704 C CA . GLN A 1 92 ? -6.307 1.810 0.572 1.00 97.56 92 GLN A CA 1
ATOM 705 C C . GLN A 1 92 ? -6.464 0.324 0.949 1.00 97.56 92 GLN A C 1
ATOM 707 O O . GLN A 1 92 ? -5.968 -0.555 0.245 1.00 97.56 92 GLN A O 1
ATOM 712 N N . CYS A 1 93 ? -7.179 0.014 2.038 1.00 98.00 93 CYS A N 1
ATOM 713 C CA . CYS A 1 93 ? -7.558 -1.351 2.395 1.00 98.00 93 CYS A CA 1
ATOM 714 C C . CYS A 1 93 ? -8.835 -1.782 1.655 1.00 98.00 93 CYS A C 1
ATOM 716 O O . CYS A 1 93 ? -9.902 -1.204 1.856 1.00 98.00 93 CYS A O 1
ATOM 718 N N . ASP A 1 94 ? -8.774 -2.868 0.885 1.00 96.94 94 ASP A N 1
ATOM 719 C CA . ASP A 1 94 ? -9.945 -3.382 0.152 1.00 96.94 94 ASP A CA 1
ATOM 720 C C . ASP A 1 94 ? -10.976 -4.048 1.065 1.00 96.94 94 ASP A C 1
ATOM 722 O O . ASP A 1 94 ? -12.153 -4.184 0.723 1.00 96.94 94 ASP A O 1
ATOM 726 N N . HIS A 1 95 ? -10.527 -4.512 2.231 1.00 95.25 95 HIS A N 1
ATOM 727 C CA . HIS A 1 95 ? -11.336 -5.270 3.175 1.00 95.25 95 HIS A CA 1
ATOM 728 C C . HIS A 1 95 ? -11.200 -4.697 4.581 1.00 95.25 95 HIS A C 1
ATOM 730 O O . HIS A 1 95 ? -10.509 -5.268 5.424 1.00 95.25 95 HIS A O 1
ATOM 736 N N . LEU A 1 96 ? -11.884 -3.588 4.857 1.00 95.94 96 LEU A N 1
ATOM 737 C CA . LEU A 1 96 ? -12.004 -3.069 6.218 1.00 95.94 96 LEU A CA 1
ATOM 738 C C . LEU A 1 96 ? -13.248 -3.624 6.923 1.00 95.94 96 LEU A C 1
ATOM 740 O O . LEU A 1 96 ? -14.369 -3.375 6.473 1.00 95.94 96 LEU A O 1
ATOM 744 N N . PRO A 1 97 ? -13.084 -4.343 8.051 1.00 96.88 97 PRO A N 1
ATOM 745 C CA . PRO A 1 97 ? -14.179 -4.633 8.968 1.00 96.88 97 PRO A CA 1
ATOM 746 C C . PRO A 1 97 ? -14.895 -3.353 9.414 1.00 96.88 97 PRO A C 1
ATOM 748 O O . PRO A 1 97 ? -14.275 -2.295 9.518 1.00 96.88 97 PRO A O 1
ATOM 751 N N . ARG A 1 98 ? -16.194 -3.449 9.721 1.00 97.00 98 ARG A N 1
ATOM 752 C CA . ARG A 1 98 ? -17.039 -2.291 10.065 1.00 97.00 98 ARG A CA 1
ATOM 753 C C . ARG A 1 98 ? -16.462 -1.439 11.200 1.00 97.00 98 ARG A C 1
ATOM 755 O O . ARG A 1 98 ? -16.478 -0.221 11.103 1.00 97.00 98 ARG A O 1
ATOM 762 N N . ASP A 1 99 ? -15.952 -2.077 12.247 1.00 97.31 99 ASP A N 1
ATOM 763 C CA . ASP A 1 99 ? -15.331 -1.406 13.391 1.00 97.31 99 ASP A CA 1
ATOM 764 C C . ASP A 1 99 ? -14.068 -0.629 12.992 1.00 97.31 99 ASP A C 1
ATOM 766 O O . ASP A 1 99 ? -13.877 0.507 13.417 1.00 97.31 99 ASP A O 1
ATOM 770 N N . LEU A 1 100 ? -13.239 -1.202 12.116 1.00 98.00 100 LEU A N 1
ATOM 771 C CA . LEU A 1 100 ? -12.046 -0.525 11.609 1.00 98.00 100 LEU A CA 1
ATOM 772 C C . LEU A 1 100 ? -12.375 0.553 10.575 1.00 98.00 100 LEU A C 1
ATOM 774 O O . LEU A 1 100 ? -11.643 1.533 10.475 1.00 98.00 100 LEU A O 1
ATOM 778 N N . LYS A 1 101 ? -13.482 0.417 9.836 1.00 97.75 101 LYS A N 1
ATOM 779 C CA . LYS A 1 101 ? -13.969 1.487 8.962 1.00 97.75 101 LYS A CA 1
ATOM 780 C C . LYS A 1 101 ? -14.380 2.711 9.780 1.00 97.75 101 LYS A C 1
ATOM 782 O O . LYS A 1 101 ? -13.918 3.798 9.466 1.00 97.75 101 LYS A O 1
ATOM 787 N N . SER A 1 102 ? -15.142 2.524 10.862 1.00 97.25 102 SER A N 1
ATOM 788 C CA . SER A 1 102 ? -15.495 3.618 11.779 1.00 97.25 102 SER A CA 1
ATOM 789 C C . SER A 1 102 ? -14.254 4.310 12.347 1.00 97.25 102 SER A C 1
ATOM 791 O O . SER A 1 102 ? -14.149 5.528 12.253 1.00 97.25 102 SER A O 1
ATOM 793 N N . LEU A 1 103 ? -13.268 3.539 12.820 1.00 97.38 103 LEU A N 1
ATOM 794 C CA . LEU A 1 103 ? -11.995 4.098 13.285 1.00 97.38 103 LEU A CA 1
ATOM 795 C C . LEU A 1 103 ? -11.254 4.865 12.175 1.00 97.38 103 LEU A C 1
ATOM 797 O O . LEU A 1 103 ? -10.695 5.928 12.422 1.00 97.38 103 LEU A O 1
ATOM 801 N N . SER A 1 104 ? -11.244 4.342 10.946 1.00 97.81 104 SER A N 1
ATOM 802 C CA . SER A 1 104 ? -10.628 5.028 9.808 1.00 97.81 104 SER A CA 1
ATOM 803 C C . SER A 1 104 ? -11.282 6.371 9.513 1.00 97.81 104 SER A C 1
ATOM 805 O O . SER A 1 104 ? -10.577 7.303 9.128 1.00 97.81 104 SER A O 1
ATOM 807 N N . ASP A 1 105 ? -12.604 6.451 9.621 1.00 96.62 105 ASP A N 1
ATOM 808 C CA . ASP A 1 105 ? -13.354 7.667 9.326 1.00 96.62 105 ASP A CA 1
ATOM 809 C C . ASP A 1 105 ? -13.120 8.724 10.423 1.00 96.62 105 ASP A C 1
ATOM 811 O O . ASP A 1 105 ? -12.901 9.891 10.100 1.00 96.62 105 ASP A O 1
ATOM 815 N N . GLU A 1 106 ? -13.043 8.309 11.694 1.00 96.25 106 GLU A N 1
ATOM 816 C CA . GLU A 1 106 ? -12.656 9.171 12.824 1.00 96.25 106 GLU A CA 1
ATOM 817 C C . GLU A 1 106 ? -11.237 9.737 12.651 1.00 96.25 106 GLU A C 1
ATOM 819 O O . GLU A 1 106 ? -11.045 10.952 12.676 1.00 96.25 106 GLU A O 1
ATOM 824 N N . VAL A 1 107 ? -10.244 8.885 12.367 1.00 96.38 107 VAL A N 1
ATOM 825 C CA . VAL A 1 107 ? -8.852 9.334 12.178 1.00 96.38 107 VAL A CA 1
ATOM 826 C C . VAL A 1 107 ? -8.722 10.312 11.006 1.00 96.38 107 VAL A C 1
ATOM 828 O O . VAL A 1 107 ? -7.954 11.274 11.076 1.00 96.38 107 VAL A O 1
ATOM 831 N N . LYS A 1 108 ? -9.469 10.109 9.914 1.00 92.81 108 LYS A N 1
ATOM 832 C CA . LYS A 1 108 ? -9.477 11.066 8.796 1.00 92.81 108 LYS A CA 1
ATOM 833 C C . LYS A 1 108 ? -10.107 12.396 9.176 1.00 92.81 108 LYS A C 1
ATOM 835 O O . LYS A 1 108 ? -9.574 13.430 8.772 1.00 92.81 108 LYS A O 1
ATOM 840 N N . ALA A 1 109 ? -11.205 12.378 9.932 1.00 92.44 109 ALA A N 1
ATOM 841 C CA . ALA A 1 109 ? -11.834 13.598 10.421 1.00 92.44 109 ALA A CA 1
ATOM 842 C C . ALA A 1 109 ? -10.830 14.422 11.245 1.00 92.44 109 ALA A C 1
ATOM 844 O O . ALA A 1 109 ? -10.598 15.589 10.922 1.00 92.44 109 ALA A O 1
ATOM 845 N N . ASP A 1 110 ? -10.132 13.790 12.190 1.00 92.88 110 ASP A N 1
ATOM 846 C CA . ASP A 1 110 ? -9.110 14.444 13.017 1.00 92.88 110 ASP A CA 1
ATOM 847 C C . ASP A 1 110 ? -7.968 15.037 12.174 1.00 92.88 110 ASP A C 1
ATOM 849 O O . ASP A 1 110 ? -7.579 16.193 12.350 1.00 92.88 110 ASP A O 1
ATOM 853 N N . ARG A 1 111 ? -7.455 14.279 11.195 1.00 87.62 111 ARG A N 1
ATOM 854 C CA . ARG A 1 111 ? -6.378 14.731 10.291 1.00 87.62 111 ARG A CA 1
ATOM 855 C C . ARG A 1 111 ? -6.804 15.865 9.363 1.00 87.62 111 ARG A C 1
ATOM 857 O O . ARG A 1 111 ? -5.971 16.688 8.991 1.00 87.62 111 ARG A O 1
ATOM 864 N N . SER A 1 112 ? -8.078 15.919 8.982 1.00 81.44 112 SER A N 1
ATOM 865 C CA . SER A 1 112 ? -8.619 17.006 8.161 1.00 81.44 112 SER A CA 1
ATOM 866 C C . SER A 1 112 ? -8.785 18.313 8.942 1.00 81.44 112 SER A C 1
ATOM 868 O O . SER A 1 112 ? -8.619 19.379 8.358 1.00 81.44 112 SER A O 1
ATOM 870 N N . GLY A 1 113 ? -9.034 18.232 10.255 1.00 77.12 113 GLY A N 1
ATOM 871 C CA . GLY A 1 113 ? -9.118 19.385 11.159 1.00 77.12 113 GLY A CA 1
ATOM 872 C C . GLY A 1 113 ? -7.764 19.927 11.636 1.00 77.12 113 GLY A C 1
ATOM 873 O O . GLY A 1 113 ? -7.724 20.968 12.284 1.00 77.12 113 GLY A O 1
ATOM 874 N N . LEU A 1 114 ? -6.663 19.234 11.325 1.00 61.00 114 LEU A N 1
ATOM 875 C CA . LEU A 1 114 ? -5.284 19.673 11.581 1.00 61.00 114 LEU A CA 1
ATOM 876 C C . LEU A 1 114 ? -4.699 20.548 10.454 1.00 61.00 114 LEU A C 1
ATOM 878 O O . LEU A 1 114 ? -3.555 20.990 10.577 1.00 61.00 114 LEU A O 1
ATOM 882 N N . LYS A 1 115 ? -5.441 20.753 9.358 1.00 49.75 115 LYS A N 1
ATOM 883 C CA . LYS A 1 115 ? -5.046 21.622 8.239 1.00 49.75 115 LYS A CA 1
ATOM 884 C C . LYS A 1 115 ? -5.459 23.072 8.460 1.00 49.75 115 LYS A C 1
ATOM 886 O O . LYS A 1 115 ? -6.572 23.295 8.979 1.00 49.75 115 LYS A O 1
#

pLDDT: mean 94.96, std 8.55, range [47.25, 98.75]

Secondary structure (DSSP, 8-state):
----PBPTTSPSSSEEEBTTT----SHHHHH-TTTEEE-TTS-EEESS---SHHHHHHHHHHHHH-SSS-EEE----HHHHHHHHHHT-GGGBS---HHHHHHHHHHHHHHHTT-

Radius of gyration: 13.74 Å; chains: 1; bounding box: 31×35×33 Å

Sequence (115 aa):
MSEKTPFPENVPGDFYVEDGCCLSCGMPMTEAPELFAYAPDGHCYVKRQPSSAKEMWQMIGALTVQDVDCIRYKGKNRVVQIRLIGVGEGDQCDHLPRDLKSLSDEVKADRSGLK